Protein AF-A0A7V9M5G5-F1 (afdb_monomer_lite)

pLDDT: mean 92.88, std 5.63, range [58.69, 98.44]

Sequence (91 aa):
MSDLTSESLAAADPSAMLADVLDQPAQLEDALWRAESARLPEVDAPGGLVVCGMGGSAIGGDLARACLGDRARRAIRVTREFRPDPWIGPD

Secondary structure (DSSP, 8-state):
-----HHHHHHH-TT-HHHHHHTHHHHHHHHHHHHHHT-PPP---TT-EEEE-STHHHHHHHHHHHHHGGG-SS-EEEESSSS--TT----

Radius of gyration: 18.62 Å; chains: 1; bounding box: 37×25×55 Å

Foldseek 3Di:
DDDPDPVVVCVVCVVCVVVVVVCVVVVVVVVVCCVVVVCDDDDDDQQAEEQEEADPSLVVQVVVPVVCPPVDPHDYHYDNHNDDDPPRDPD

Structure (mmCIF, N/CA/C/O backbone):
data_AF-A0A7V9M5G5-F1
#
_entry.id   AF-A0A7V9M5G5-F1
#
loop_
_atom_site.group_PDB
_atom_site.id
_atom_site.type_symbol
_atom_site.label_atom_id
_atom_site.label_alt_id
_atom_site.label_comp_id
_atom_site.label_asym_id
_atom_site.label_entity_id
_atom_site.label_seq_id
_atom_site.pdbx_PDB_ins_code
_atom_site.Cartn_x
_atom_site.Cartn_y
_atom_site.Cartn_z
_atom_site.occupancy
_atom_site.B_iso_or_equiv
_atom_site.auth_seq_id
_atom_site.auth_comp_id
_atom_site.auth_asym_id
_atom_site.auth_atom_id
_atom_site.pdbx_PDB_model_num
ATOM 1 N N . MET A 1 1 ? 5.287 -12.332 -37.328 1.00 58.69 1 MET A N 1
ATOM 2 C CA . MET A 1 1 ? 5.236 -11.959 -35.898 1.00 58.69 1 MET A CA 1
ATOM 3 C C . MET A 1 1 ? 6.462 -11.107 -35.646 1.00 58.69 1 MET A C 1
ATOM 5 O O . MET A 1 1 ? 7.506 -11.483 -36.155 1.00 58.69 1 MET A O 1
ATOM 9 N N . SER A 1 2 ? 6.330 -9.945 -35.002 1.00 74.31 2 SER A N 1
ATOM 10 C CA . SER A 1 2 ? 7.514 -9.163 -34.614 1.00 74.31 2 SER A CA 1
ATOM 11 C C . SER A 1 2 ? 8.320 -9.963 -33.596 1.00 74.31 2 SER A C 1
ATOM 13 O O . SER A 1 2 ? 7.720 -10.568 -32.706 1.00 74.31 2 SER A O 1
ATOM 15 N N . ASP A 1 3 ? 9.643 -9.956 -33.721 1.00 85.44 3 ASP A N 1
ATOM 16 C CA . ASP A 1 3 ? 10.530 -10.517 -32.705 1.00 85.44 3 ASP A CA 1
ATOM 17 C C . ASP A 1 3 ? 10.431 -9.677 -31.421 1.00 85.44 3 ASP A C 1
ATOM 19 O O . ASP A 1 3 ? 10.397 -8.448 -31.483 1.00 85.44 3 ASP A O 1
ATOM 23 N N . LEU A 1 4 ? 10.351 -10.339 -30.262 1.00 89.44 4 LEU A N 1
ATOM 24 C CA . LEU A 1 4 ? 10.278 -9.719 -28.931 1.00 89.44 4 LEU A CA 1
ATOM 25 C C . LEU A 1 4 ? 11.691 -9.491 -28.374 1.00 89.44 4 LEU A C 1
ATOM 27 O O . LEU A 1 4 ? 12.116 -10.138 -27.418 1.00 89.44 4 LEU A O 1
ATOM 31 N N . THR A 1 5 ? 12.450 -8.603 -29.011 1.00 94.19 5 THR A N 1
ATOM 32 C CA . THR A 1 5 ? 13.778 -8.188 -28.531 1.00 94.19 5 THR A CA 1
ATOM 33 C C . THR A 1 5 ? 13.659 -7.122 -27.438 1.00 94.19 5 THR A C 1
ATOM 35 O O . THR A 1 5 ? 12.679 -6.376 -27.410 1.00 94.19 5 THR A O 1
ATOM 38 N N . SER A 1 6 ? 14.672 -6.977 -26.576 1.00 90.25 6 SER A N 1
ATOM 39 C CA . SER A 1 6 ? 14.706 -5.912 -25.557 1.00 90.25 6 SER A CA 1
ATOM 40 C C . SER A 1 6 ? 14.539 -4.509 -26.150 1.00 90.25 6 SER A C 1
ATOM 42 O O . SER A 1 6 ? 13.875 -3.670 -25.554 1.00 90.25 6 SER A O 1
ATOM 44 N N . GLU A 1 7 ? 15.095 -4.265 -27.339 1.00 92.81 7 GLU A N 1
ATOM 45 C CA . GLU A 1 7 ? 14.944 -2.997 -28.061 1.00 92.81 7 GLU A CA 1
ATOM 46 C C . GLU A 1 7 ? 13.492 -2.768 -28.507 1.00 92.81 7 GLU A C 1
ATOM 48 O O . GLU A 1 7 ? 12.941 -1.692 -28.284 1.00 92.81 7 GLU A O 1
ATOM 53 N N . SER A 1 8 ? 12.840 -3.793 -29.070 1.00 94.25 8 SER A N 1
ATOM 54 C CA . SER A 1 8 ? 11.431 -3.703 -29.477 1.00 94.25 8 SER A CA 1
ATOM 55 C C . SER A 1 8 ? 10.487 -3.492 -28.286 1.00 94.25 8 SER A C 1
ATOM 57 O O . SER A 1 8 ? 9.528 -2.729 -28.391 1.00 94.25 8 SER A O 1
ATOM 59 N N . LEU A 1 9 ? 10.788 -4.114 -27.139 1.00 93.19 9 LEU A N 1
ATOM 60 C CA . LEU A 1 9 ? 10.042 -3.942 -25.893 1.00 93.19 9 LEU A CA 1
ATOM 61 C C . LEU A 1 9 ? 10.227 -2.531 -25.326 1.00 93.19 9 LEU A C 1
ATOM 63 O O . LEU A 1 9 ? 9.239 -1.886 -24.995 1.00 93.19 9 LEU A O 1
ATOM 67 N N . ALA A 1 10 ? 11.461 -2.022 -25.286 1.00 92.19 10 ALA A N 1
ATOM 68 C CA . ALA A 1 10 ? 11.744 -0.662 -24.830 1.00 92.19 10 ALA A CA 1
ATOM 69 C C . ALA A 1 10 ? 11.074 0.401 -25.718 1.00 92.19 10 ALA A C 1
ATOM 71 O O . ALA A 1 10 ? 10.534 1.380 -25.213 1.00 92.19 10 ALA A O 1
ATOM 72 N N . ALA A 1 11 ? 11.054 0.195 -27.039 1.00 94.25 11 ALA A N 1
ATOM 73 C CA . ALA A 1 11 ? 10.367 1.093 -27.965 1.00 94.25 11 ALA A CA 1
ATOM 74 C C . ALA A 1 11 ? 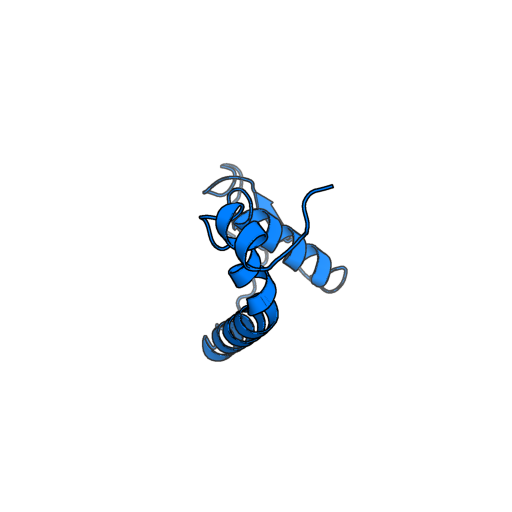8.838 1.101 -27.766 1.00 94.25 11 ALA A C 1
ATOM 76 O O . ALA A 1 11 ? 8.196 2.130 -27.981 1.00 94.25 11 ALA A O 1
ATOM 77 N N . ALA A 1 12 ? 8.253 -0.031 -27.362 1.00 94.94 12 ALA A N 1
ATOM 78 C CA . ALA A 1 12 ? 6.822 -0.167 -27.095 1.00 94.94 12 ALA A CA 1
ATOM 79 C C . ALA A 1 12 ? 6.404 0.288 -25.681 1.00 94.94 12 ALA A C 1
ATOM 81 O O . ALA A 1 12 ? 5.218 0.525 -25.452 1.00 94.94 12 ALA A O 1
ATOM 82 N N . ASP A 1 13 ? 7.352 0.428 -24.753 1.00 95.88 13 ASP A N 1
ATOM 83 C CA . ASP A 1 13 ? 7.127 0.808 -23.355 1.00 95.88 13 ASP A CA 1
ATOM 84 C C . ASP A 1 13 ? 7.899 2.091 -22.987 1.00 95.88 13 ASP A C 1
ATOM 86 O O . ASP A 1 13 ? 8.856 2.063 -22.209 1.00 95.88 13 ASP A O 1
ATOM 90 N N . PRO A 1 14 ? 7.486 3.256 -23.522 1.00 95.75 14 PRO A N 1
ATOM 91 C CA . PRO A 1 14 ? 8.133 4.535 -23.222 1.00 95.75 14 PRO A CA 1
ATOM 92 C C . PRO A 1 14 ? 8.010 4.939 -21.744 1.00 95.75 14 PRO A C 1
ATOM 94 O O . PRO A 1 14 ? 8.724 5.826 -21.284 1.00 95.75 14 PRO A O 1
ATOM 97 N N . SER A 1 15 ? 7.089 4.310 -21.012 1.00 96.31 15 SER A N 1
ATOM 98 C CA . SER A 1 15 ? 6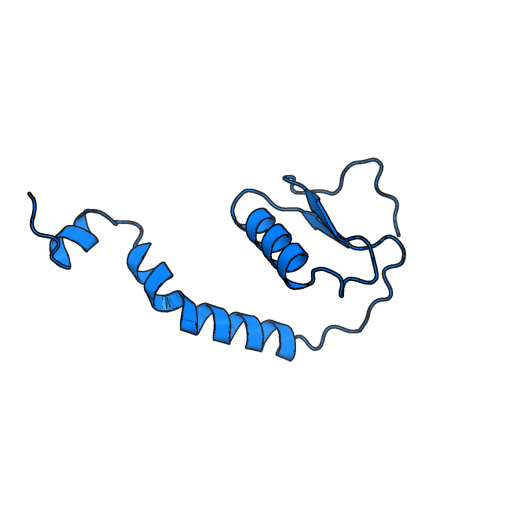.875 4.485 -19.577 1.00 96.31 15 SER A CA 1
ATOM 99 C C . SER A 1 15 ? 7.771 3.614 -18.698 1.00 96.31 15 SER A C 1
ATOM 101 O O . SER A 1 15 ? 7.730 3.784 -17.486 1.00 96.31 15 SER A O 1
ATOM 103 N N . ALA A 1 16 ? 8.557 2.703 -19.281 1.00 95.44 16 ALA A N 1
ATOM 104 C CA . ALA A 1 16 ? 9.404 1.751 -18.564 1.00 95.44 16 ALA A CA 1
ATOM 105 C C . ALA A 1 16 ? 8.656 0.857 -17.544 1.00 95.44 16 ALA A C 1
ATOM 107 O O . ALA A 1 16 ? 9.249 0.382 -16.576 1.00 95.44 16 ALA A O 1
ATOM 108 N N . MET A 1 17 ? 7.377 0.557 -17.787 1.00 95.44 17 MET A N 1
ATOM 109 C CA . MET A 1 17 ? 6.557 -0.330 -16.951 1.00 95.44 17 MET A CA 1
ATOM 110 C C . MET A 1 17 ? 7.160 -1.731 -16.794 1.00 95.44 17 MET A C 1
ATOM 112 O O . MET A 1 17 ? 7.018 -2.357 -15.746 1.00 95.44 17 MET A O 1
ATOM 116 N N . LEU A 1 18 ? 7.841 -2.252 -17.817 1.00 95.12 18 LEU A N 1
ATOM 117 C CA . LEU A 1 18 ? 8.527 -3.538 -17.733 1.00 95.12 18 LEU A CA 1
ATOM 118 C C . LEU A 1 18 ? 9.658 -3.492 -16.702 1.00 95.12 18 LEU A C 1
ATOM 120 O O . LEU A 1 18 ? 9.838 -4.458 -15.963 1.00 95.12 18 LEU A O 1
ATOM 124 N N . ALA A 1 19 ? 10.398 -2.383 -16.631 1.00 94.69 19 ALA A N 1
ATOM 125 C CA . ALA A 1 19 ? 11.430 -2.209 -15.617 1.00 94.69 19 ALA A CA 1
ATOM 126 C C . ALA A 1 19 ? 10.804 -2.145 -14.217 1.00 94.69 19 ALA A C 1
ATOM 128 O O . ALA A 1 19 ? 11.260 -2.864 -13.332 1.00 94.69 19 ALA A O 1
ATOM 129 N N . ASP A 1 20 ? 9.710 -1.395 -14.048 1.00 95.75 20 ASP A N 1
ATOM 130 C CA . ASP A 1 20 ? 8.977 -1.320 -12.777 1.00 95.75 20 ASP A CA 1
ATOM 131 C C . ASP A 1 20 ? 8.479 -2.697 -12.311 1.00 95.75 20 ASP A C 1
ATOM 133 O O . ASP A 1 20 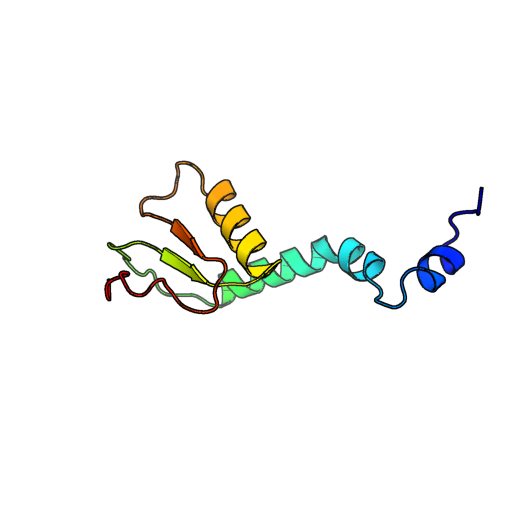? 8.550 -3.016 -11.124 1.00 95.75 20 ASP A O 1
ATOM 137 N N . VAL A 1 21 ? 7.997 -3.539 -13.234 1.00 95.62 21 VAL A N 1
ATOM 138 C CA . VAL A 1 21 ? 7.563 -4.913 -12.929 1.00 95.62 21 VAL A CA 1
ATOM 139 C C . VAL A 1 21 ? 8.744 -5.801 -12.541 1.00 95.62 21 VAL A C 1
ATOM 141 O O . VAL A 1 21 ? 8.644 -6.565 -11.583 1.00 95.62 21 VAL A O 1
ATOM 144 N N . LEU A 1 22 ? 9.861 -5.720 -13.265 1.00 96.25 22 LEU A N 1
ATOM 145 C CA . LEU A 1 22 ? 11.057 -6.510 -12.954 1.00 96.25 22 LEU A CA 1
ATOM 146 C C . LEU A 1 22 ? 11.685 -6.111 -11.610 1.00 96.25 22 LEU A C 1
ATOM 148 O O . LEU A 1 22 ? 12.295 -6.955 -10.955 1.00 96.25 22 LEU A O 1
ATOM 152 N N . ASP A 1 23 ? 11.497 -4.862 -11.188 1.00 98.00 23 ASP A N 1
ATOM 153 C CA . ASP A 1 23 ? 12.000 -4.313 -9.926 1.00 98.00 23 ASP A CA 1
ATOM 154 C C . ASP A 1 23 ? 11.070 -4.573 -8.720 1.00 98.00 23 ASP A C 1
ATOM 156 O O . ASP A 1 23 ? 11.407 -4.259 -7.578 1.00 98.00 23 ASP A O 1
ATOM 160 N N . GLN A 1 24 ? 9.916 -5.222 -8.930 1.00 96.94 24 GLN A N 1
ATOM 161 C CA . GLN A 1 24 ? 8.960 -5.553 -7.863 1.00 96.94 24 GLN A CA 1
ATOM 162 C C . GLN A 1 24 ? 9.579 -6.209 -6.617 1.00 96.94 24 GLN A C 1
ATOM 164 O O . GLN A 1 24 ? 9.173 -5.836 -5.515 1.00 96.94 24 GLN A O 1
ATOM 169 N N . PRO A 1 25 ? 10.538 -7.155 -6.715 1.00 98.25 25 PRO A N 1
ATOM 170 C CA . PRO A 1 25 ? 11.162 -7.727 -5.524 1.00 98.25 25 PRO A CA 1
ATOM 171 C C . PRO A 1 25 ? 11.824 -6.664 -4.636 1.00 98.25 25 PRO A C 1
ATOM 173 O O . PRO A 1 25 ? 11.561 -6.630 -3.436 1.00 98.25 25 PRO A O 1
ATOM 176 N N . ALA A 1 26 ? 12.597 -5.748 -5.227 1.00 98.44 26 ALA A N 1
ATOM 177 C CA . ALA A 1 26 ? 13.261 -4.673 -4.493 1.00 98.44 26 ALA A CA 1
ATOM 178 C C . ALA A 1 26 ? 12.248 -3.673 -3.912 1.00 98.44 26 ALA A C 1
ATOM 180 O O . ALA A 1 26 ? 12.382 -3.240 -2.768 1.00 98.44 26 ALA A O 1
ATOM 181 N N . GLN A 1 27 ? 11.188 -3.354 -4.662 1.00 97.19 27 GLN A N 1
ATOM 182 C CA . GLN A 1 27 ? 10.100 -2.493 -4.185 1.00 97.19 27 GLN A CA 1
ATOM 183 C C . GLN A 1 27 ? 9.370 -3.095 -2.976 1.00 97.19 27 GLN A C 1
ATOM 185 O O . GLN A 1 27 ? 9.013 -2.371 -2.046 1.00 97.19 27 GLN A O 1
ATOM 190 N N . LEU A 1 28 ? 9.146 -4.413 -2.967 1.00 96.19 28 LEU A N 1
ATOM 191 C CA . LEU A 1 28 ? 8.525 -5.115 -1.841 1.00 96.19 28 LEU A CA 1
ATOM 192 C C . LEU A 1 28 ? 9.445 -5.153 -0.618 1.00 96.19 28 LEU A C 1
ATOM 194 O O . LEU A 1 28 ? 8.974 -4.919 0.495 1.00 96.19 28 LEU A O 1
ATOM 198 N N . GLU A 1 29 ? 10.739 -5.413 -0.813 1.00 98.19 29 GLU A N 1
ATOM 199 C CA . GLU A 1 29 ? 11.740 -5.360 0.258 1.00 98.19 29 GLU A CA 1
ATOM 200 C C . GLU A 1 29 ? 11.800 -3.966 0.902 1.00 98.19 29 GLU A C 1
ATOM 202 O O . GLU A 1 29 ? 11.718 -3.852 2.128 1.00 98.19 29 GLU A O 1
ATOM 207 N N . ASP A 1 30 ? 11.850 -2.900 0.095 1.00 98.25 30 ASP A N 1
ATOM 208 C CA . ASP A 1 30 ? 11.816 -1.514 0.579 1.00 98.25 30 ASP A CA 1
ATOM 209 C C . ASP A 1 30 ? 10.498 -1.199 1.308 1.00 98.25 30 ASP A C 1
ATOM 211 O O . ASP A 1 30 ? 10.503 -0.614 2.393 1.00 98.25 30 ASP A O 1
ATOM 215 N N . ALA A 1 31 ? 9.353 -1.628 0.766 1.00 95.88 31 ALA A N 1
ATOM 216 C CA . ALA A 1 31 ? 8.049 -1.406 1.388 1.00 95.88 31 ALA A CA 1
ATOM 217 C C . ALA A 1 31 ? 7.934 -2.075 2.769 1.00 95.88 31 ALA A C 1
ATOM 219 O O . ALA A 1 31 ? 7.455 -1.444 3.716 1.00 95.88 31 ALA A O 1
ATOM 220 N N . LEU A 1 32 ? 8.395 -3.323 2.902 1.00 95.94 32 LEU A N 1
ATOM 221 C CA . LEU A 1 32 ? 8.426 -4.037 4.181 1.00 95.94 32 LEU A CA 1
ATOM 222 C C . LEU A 1 32 ? 9.369 -3.351 5.169 1.00 95.94 32 LEU A C 1
ATOM 224 O O . LEU A 1 32 ? 8.963 -3.055 6.294 1.00 95.94 32 LEU A O 1
ATOM 228 N N . TRP A 1 33 ? 10.583 -3.009 4.728 1.00 97.81 33 TRP A N 1
ATOM 229 C CA . TRP A 1 33 ? 11.547 -2.298 5.563 1.00 97.81 33 TRP A CA 1
ATOM 230 C C . TRP A 1 33 ? 10.978 -0.976 6.089 1.00 97.81 33 TRP A C 1
ATOM 232 O O . TRP A 1 33 ? 11.106 -0.684 7.280 1.00 97.81 33 TRP A O 1
ATOM 242 N N . ARG A 1 34 ? 10.302 -0.187 5.243 1.00 97.50 34 ARG A N 1
ATOM 243 C CA . ARG A 1 34 ? 9.653 1.071 5.649 1.00 97.50 34 ARG A CA 1
ATOM 244 C C . ARG A 1 34 ? 8.522 0.846 6.641 1.00 97.50 34 ARG A C 1
ATOM 246 O O . ARG A 1 34 ? 8.437 1.584 7.621 1.00 97.50 34 ARG A O 1
ATOM 253 N N . ALA A 1 35 ? 7.662 -0.141 6.392 1.00 94.50 35 ALA A N 1
ATOM 254 C CA . ALA A 1 35 ? 6.537 -0.447 7.269 1.00 94.50 35 ALA A CA 1
ATOM 255 C C . ALA A 1 35 ? 7.014 -0.852 8.672 1.00 94.50 35 ALA A C 1
ATOM 257 O O . ALA A 1 35 ? 6.507 -0.342 9.670 1.00 94.50 35 ALA A O 1
ATOM 258 N N . GLU A 1 36 ? 8.035 -1.706 8.753 1.00 94.38 36 GLU A N 1
ATOM 259 C CA . GLU A 1 36 ? 8.631 -2.144 10.018 1.00 94.38 36 GLU A CA 1
ATOM 260 C C . GLU A 1 36 ? 9.402 -1.011 10.714 1.00 94.38 36 GLU A C 1
ATOM 262 O O . GLU A 1 36 ? 9.269 -0.792 11.923 1.00 94.38 36 GLU A O 1
ATOM 267 N N . SER A 1 37 ? 10.176 -0.238 9.949 1.00 97.81 37 SER A N 1
ATOM 268 C CA . SER A 1 37 ? 11.008 0.850 10.476 1.00 97.81 37 SER A CA 1
ATOM 269 C C . SER A 1 37 ? 10.201 2.049 10.963 1.00 97.81 37 SER A C 1
ATOM 271 O O . SER A 1 37 ? 10.677 2.787 11.827 1.00 97.81 37 SER A O 1
ATOM 273 N N . ALA A 1 38 ? 8.977 2.232 10.460 1.00 97.12 38 ALA A N 1
ATOM 274 C CA . ALA A 1 38 ? 8.080 3.293 10.903 1.00 97.12 38 ALA A CA 1
ATOM 275 C C . ALA A 1 38 ? 7.701 3.172 12.388 1.00 97.12 38 ALA A C 1
ATOM 277 O O . ALA A 1 38 ? 7.311 4.176 12.982 1.00 97.12 38 ALA A O 1
ATOM 278 N N . ARG A 1 39 ? 7.829 1.974 12.992 1.00 93.62 39 ARG A N 1
ATOM 279 C CA . ARG A 1 39 ? 7.512 1.706 14.410 1.00 93.62 39 ARG A CA 1
ATOM 280 C C . ARG A 1 39 ? 6.172 2.324 14.819 1.00 93.62 39 ARG A C 1
ATOM 282 O O . ARG A 1 39 ? 6.074 2.986 15.854 1.00 93.62 39 ARG A O 1
ATOM 289 N N . LEU A 1 40 ? 5.161 2.149 13.966 1.00 92.38 40 LEU A N 1
ATOM 290 C CA . LEU A 1 40 ? 3.837 2.707 14.207 1.00 92.38 40 LEU A CA 1
ATOM 291 C C . LEU A 1 40 ? 3.296 2.154 15.533 1.00 92.38 40 LEU A C 1
ATOM 293 O O . LEU A 1 40 ? 3.391 0.944 15.760 1.00 92.38 40 LEU A O 1
ATOM 297 N N . PRO A 1 41 ? 2.761 3.009 16.419 1.00 93.56 41 PRO A N 1
ATOM 298 C CA . PRO A 1 41 ? 2.143 2.532 17.644 1.00 93.56 41 PRO A CA 1
ATOM 299 C C . PRO A 1 41 ? 0.925 1.673 17.304 1.00 93.56 41 PRO A C 1
ATOM 301 O O . PRO A 1 41 ? 0.233 1.915 16.313 1.00 93.56 41 PRO A O 1
ATOM 304 N N . GLU A 1 42 ? 0.641 0.687 18.150 1.00 90.44 42 GLU A N 1
ATOM 305 C CA . GLU A 1 42 ? -0.625 -0.030 18.061 1.00 90.44 42 GLU A CA 1
ATOM 306 C C . GLU A 1 42 ? -1.782 0.931 18.359 1.00 90.44 42 GLU A C 1
ATOM 308 O O . GLU A 1 42 ? -1.749 1.693 19.328 1.00 90.44 42 GLU A O 1
ATOM 313 N N . VAL A 1 43 ? -2.811 0.885 17.515 1.00 88.62 43 VAL A N 1
ATOM 314 C CA . VAL A 1 43 ? -4.040 1.664 17.668 1.00 88.62 43 VAL A CA 1
ATOM 315 C C . VAL A 1 43 ? -5.202 0.679 17.731 1.00 88.62 43 VAL A C 1
ATOM 317 O O . VAL A 1 43 ? -5.427 -0.073 16.781 1.00 88.62 43 VAL A O 1
ATOM 320 N N . ASP A 1 44 ? -5.943 0.670 18.842 1.00 87.44 44 ASP A N 1
ATOM 321 C CA . ASP A 1 44 ? -7.235 -0.019 18.891 1.00 87.44 44 ASP A CA 1
ATOM 322 C C . ASP A 1 44 ? -8.246 0.843 18.132 1.00 87.44 44 ASP A C 1
ATOM 324 O O . ASP A 1 44 ? -8.627 1.917 18.592 1.00 87.44 44 ASP A O 1
ATOM 328 N N . ALA A 1 45 ? -8.608 0.396 16.930 1.00 89.62 45 ALA A N 1
ATOM 329 C CA . ALA A 1 45 ? -9.573 1.048 16.050 1.00 89.62 45 ALA A CA 1
ATOM 330 C C . ALA A 1 45 ? -10.914 0.293 16.129 1.00 89.62 45 ALA A C 1
ATOM 332 O O . ALA A 1 45 ? -11.153 -0.621 15.327 1.00 89.62 45 ALA A O 1
ATOM 333 N N . PRO A 1 46 ? -11.778 0.584 17.122 1.00 90.50 46 PRO A N 1
ATOM 334 C CA . PRO A 1 46 ? -13.017 -0.159 17.334 1.00 90.50 46 PRO A CA 1
ATOM 335 C C . PRO A 1 46 ? -14.000 -0.028 16.164 1.00 90.50 46 PRO A C 1
ATOM 337 O O . PRO A 1 46 ? -14.651 -1.022 15.836 1.00 90.50 46 PRO A O 1
ATOM 340 N N . GLY A 1 47 ? -14.069 1.131 15.494 1.00 91.38 47 GLY A N 1
ATOM 341 C CA . GLY A 1 47 ? -14.869 1.318 14.277 1.00 91.38 47 GLY A CA 1
ATOM 342 C C . GLY A 1 47 ? -14.250 0.701 13.019 1.00 91.38 47 GLY A C 1
ATOM 343 O O . GLY A 1 47 ? -14.924 0.537 12.000 1.00 91.38 47 GLY A O 1
ATOM 344 N N . GLY A 1 48 ? -12.997 0.248 13.106 1.00 92.62 48 GLY A N 1
ATOM 345 C CA . GLY A 1 48 ? -12.263 -0.391 12.022 1.00 92.62 48 GLY A CA 1
ATOM 346 C C . GLY A 1 48 ? -11.394 0.577 11.224 1.00 92.62 48 GLY A C 1
ATOM 347 O O . GLY A 1 48 ? -10.941 1.597 11.727 1.00 92.62 48 GLY A O 1
ATOM 348 N N . LEU A 1 49 ? -11.097 0.211 9.978 1.00 92.38 49 LEU A N 1
ATOM 349 C CA . LEU A 1 49 ? -10.194 0.948 9.097 1.00 92.38 49 LEU A CA 1
ATOM 350 C C . LEU A 1 49 ? -10.864 1.226 7.751 1.00 92.38 49 LEU A C 1
ATOM 352 O O . LEU A 1 49 ? -11.327 0.302 7.078 1.00 92.38 49 LEU A O 1
ATOM 356 N N . VAL A 1 50 ? -10.842 2.489 7.321 1.00 94.56 50 VAL A N 1
ATOM 357 C CA . VAL A 1 50 ? -11.222 2.888 5.961 1.00 94.56 50 VAL A CA 1
ATOM 358 C C . VAL A 1 50 ? -9.976 3.295 5.179 1.00 94.56 50 VAL A C 1
ATOM 360 O O . VAL A 1 50 ? -9.305 4.267 5.516 1.00 94.56 50 VAL A O 1
ATOM 363 N N . VAL A 1 51 ? -9.687 2.570 4.101 1.00 95.12 51 VAL A N 1
ATOM 364 C CA . VAL A 1 51 ? -8.631 2.899 3.138 1.00 95.12 51 VAL A CA 1
ATOM 365 C C . VAL A 1 51 ? -9.255 3.666 1.976 1.00 95.12 51 VAL A C 1
ATOM 367 O O . VAL A 1 51 ? -10.078 3.128 1.237 1.00 95.12 51 VAL A O 1
ATOM 370 N N . CYS A 1 52 ? -8.869 4.928 1.816 1.00 96.12 52 CYS A N 1
ATOM 371 C CA . CYS A 1 52 ? -9.338 5.801 0.739 1.00 96.12 52 CYS A CA 1
ATOM 372 C C . CYS A 1 52 ? -8.289 5.845 -0.377 1.00 96.12 52 CYS A C 1
ATOM 374 O O . CYS A 1 52 ? -7.128 6.157 -0.111 1.00 96.12 52 CYS A O 1
ATOM 376 N N . GLY A 1 53 ? -8.661 5.541 -1.620 1.00 95.69 53 GLY A N 1
ATOM 377 C CA . GLY A 1 53 ? -7.738 5.644 -2.746 1.00 95.69 53 GLY A CA 1
ATOM 378 C C . GLY A 1 53 ? -8.389 5.427 -4.106 1.00 95.69 53 GLY A C 1
ATOM 379 O O . GLY A 1 53 ? -9.442 4.812 -4.224 1.00 95.69 53 GLY A O 1
ATOM 380 N N . MET A 1 54 ? -7.725 5.895 -5.162 1.00 95.19 54 MET A N 1
ATOM 381 C CA . MET A 1 54 ? -8.170 5.714 -6.547 1.00 95.19 54 MET A CA 1
ATOM 382 C C . MET A 1 54 ? -7.256 4.746 -7.295 1.00 95.19 54 MET A C 1
ATOM 384 O O . MET A 1 54 ? -6.045 4.733 -7.084 1.00 95.19 54 MET A O 1
ATOM 388 N N . GLY A 1 55 ? -7.836 3.919 -8.172 1.00 95.00 55 GLY A N 1
ATOM 389 C CA . GLY A 1 55 ? -7.080 2.971 -8.997 1.00 95.00 55 GLY A CA 1
ATOM 390 C C . GLY A 1 55 ? -6.203 2.025 -8.168 1.00 95.00 55 GLY A C 1
ATOM 391 O O . GLY A 1 55 ? -6.701 1.359 -7.254 1.00 95.00 55 GLY A O 1
ATOM 392 N N . GLY A 1 56 ? -4.903 1.991 -8.484 1.00 93.31 56 GLY A N 1
ATOM 393 C CA . GLY A 1 56 ? -3.908 1.120 -7.849 1.00 93.31 56 GLY A CA 1
ATOM 394 C C . GLY A 1 56 ? -3.860 1.229 -6.323 1.00 93.31 56 GLY A C 1
ATOM 395 O O . GLY A 1 56 ? -3.752 0.208 -5.650 1.00 93.31 56 GLY A O 1
ATOM 396 N N . SER A 1 57 ? -4.049 2.424 -5.753 1.00 93.75 57 SER A N 1
ATOM 397 C CA . SER A 1 57 ? -4.030 2.617 -4.295 1.00 93.75 57 SER A CA 1
ATOM 398 C C . SER A 1 57 ? -5.157 1.860 -3.589 1.00 93.75 57 SER A C 1
ATOM 400 O O . SER A 1 57 ? -4.935 1.226 -2.560 1.00 93.75 57 SER A O 1
ATOM 402 N N . ALA A 1 58 ? -6.363 1.862 -4.163 1.00 96.38 58 ALA A N 1
ATOM 4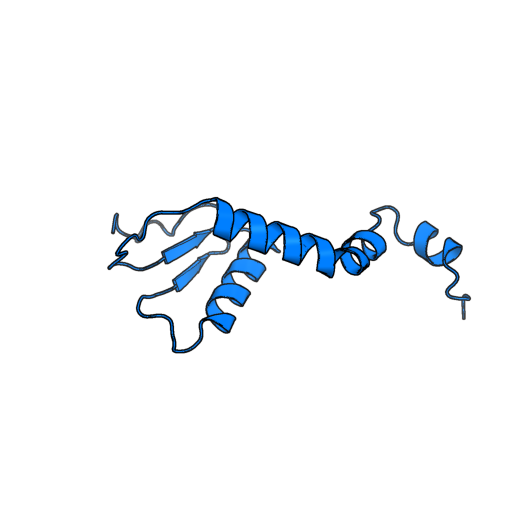03 C CA . ALA A 1 58 ? -7.465 1.079 -3.613 1.00 96.38 58 ALA A CA 1
ATOM 404 C C . ALA A 1 58 ? -7.310 -0.424 -3.912 1.00 96.38 58 ALA A C 1
ATOM 406 O O . ALA A 1 58 ? -7.671 -1.239 -3.072 1.00 96.38 58 ALA A O 1
ATOM 407 N N . ILE A 1 59 ? -6.698 -0.813 -5.041 1.00 97.12 59 ILE A N 1
ATOM 408 C CA . ILE A 1 59 ? -6.340 -2.225 -5.293 1.00 97.12 59 ILE A CA 1
ATOM 409 C C . ILE A 1 59 ? -5.369 -2.740 -4.216 1.00 97.12 59 ILE A C 1
ATOM 411 O O . ILE A 1 59 ? -5.549 -3.848 -3.719 1.00 97.12 59 ILE A O 1
ATOM 415 N N . GLY A 1 60 ? -4.389 -1.932 -3.798 1.00 95.44 60 GLY A N 1
ATOM 416 C CA . GLY A 1 60 ? -3.490 -2.271 -2.690 1.00 95.44 60 GLY A CA 1
ATOM 417 C C . GLY A 1 60 ? -4.231 -2.480 -1.364 1.00 95.44 60 GLY A C 1
ATOM 418 O O . GLY A 1 60 ? -3.971 -3.453 -0.658 1.00 95.44 60 GLY A O 1
ATOM 419 N N . GLY A 1 61 ? -5.210 -1.622 -1.054 1.00 95.31 61 GLY A N 1
ATOM 420 C CA . GLY A 1 61 ? -6.090 -1.803 0.107 1.00 95.31 61 GLY A CA 1
ATOM 421 C C . GLY A 1 61 ? -6.917 -3.093 0.037 1.00 95.31 61 GLY A C 1
ATOM 422 O O . GLY A 1 61 ? -7.030 -3.813 1.031 1.00 95.31 61 GLY A O 1
ATOM 423 N N . ASP A 1 62 ? -7.452 -3.419 -1.143 1.00 96.62 62 ASP A N 1
ATOM 424 C CA . ASP A 1 62 ? -8.212 -4.652 -1.371 1.00 96.62 62 ASP A CA 1
ATOM 425 C C . ASP A 1 62 ? -7.327 -5.892 -1.186 1.00 96.62 62 ASP A C 1
ATOM 427 O O . ASP A 1 62 ? -7.741 -6.856 -0.535 1.00 96.62 62 ASP A O 1
ATOM 431 N N . LEU A 1 63 ? -6.093 -5.848 -1.702 1.00 95.81 63 LEU A N 1
ATOM 432 C CA . LEU A 1 63 ? -5.095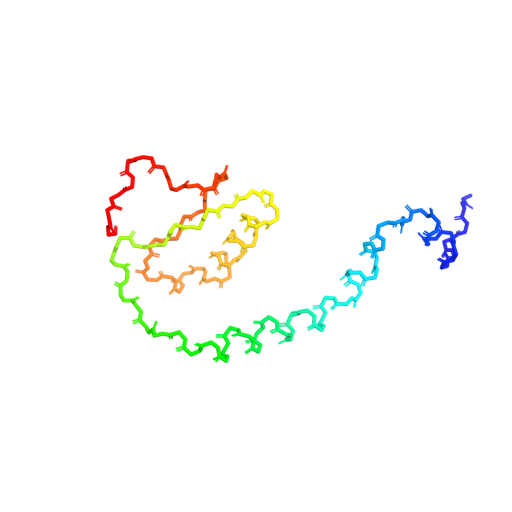 -6.900 -1.529 1.00 95.81 63 LEU A CA 1
ATOM 433 C C . LEU A 1 63 ? -4.740 -7.090 -0.051 1.00 95.81 63 LEU A C 1
ATOM 435 O O . LEU A 1 63 ? -4.779 -8.215 0.440 1.00 95.81 63 LEU A O 1
ATOM 439 N N . ALA A 1 64 ? -4.460 -6.011 0.684 1.00 94.31 64 ALA A N 1
ATOM 440 C CA . ALA A 1 64 ? -4.162 -6.083 2.114 1.00 94.31 64 ALA A CA 1
ATOM 441 C C . ALA A 1 64 ? -5.317 -6.720 2.907 1.00 94.31 64 ALA A C 1
ATOM 443 O O . ALA A 1 64 ? -5.096 -7.610 3.733 1.00 94.31 64 ALA A O 1
ATOM 444 N N . ARG A 1 65 ? -6.563 -6.326 2.605 1.00 95.25 65 ARG A N 1
ATOM 445 C CA . ARG A 1 65 ? -7.769 -6.919 3.199 1.00 95.25 65 ARG A CA 1
ATOM 446 C C . ARG A 1 65 ? -7.877 -8.415 2.891 1.00 95.25 65 ARG A C 1
ATOM 448 O O . ARG A 1 65 ? -8.180 -9.195 3.791 1.00 95.25 65 ARG A O 1
ATOM 455 N N . ALA A 1 66 ? -7.619 -8.820 1.648 1.00 95.38 66 ALA A N 1
ATOM 456 C CA . ALA A 1 66 ? -7.647 -10.224 1.242 1.00 95.38 66 ALA A CA 1
ATOM 457 C C . ALA A 1 66 ? -6.549 -11.053 1.933 1.00 95.38 66 ALA A C 1
ATOM 459 O O . ALA A 1 66 ? -6.830 -12.144 2.422 1.00 95.38 66 ALA A O 1
ATOM 460 N N . CYS A 1 67 ? -5.328 -10.521 2.039 1.00 94.81 67 CYS A N 1
ATOM 461 C CA . CYS A 1 67 ? -4.198 -11.171 2.709 1.00 94.81 67 CYS A CA 1
ATOM 462 C C . CYS A 1 67 ? -4.416 -11.355 4.219 1.00 94.81 67 CYS A C 1
ATOM 464 O O . CYS A 1 67 ? -3.953 -12.338 4.805 1.00 94.81 67 CYS A O 1
ATOM 466 N N . LEU A 1 68 ? -5.096 -10.410 4.875 1.00 94.00 68 LEU A N 1
ATOM 467 C CA . LEU A 1 68 ? -5.486 -10.558 6.279 1.00 94.00 68 LEU A CA 1
ATOM 468 C C . LEU A 1 68 ? -6.531 -11.662 6.452 1.00 94.00 68 LEU A C 1
ATOM 470 O O . LEU A 1 68 ? -6.430 -12.433 7.406 1.00 94.00 68 LEU A O 1
ATOM 474 N N . GLY A 1 69 ? -7.477 -11.774 5.516 1.00 89.81 69 GLY A N 1
ATOM 475 C CA . GLY A 1 69 ? -8.480 -12.833 5.511 1.00 89.81 69 GLY A CA 1
ATOM 476 C C . GLY A 1 69 ? -9.301 -12.846 6.801 1.00 89.81 69 GLY A C 1
ATOM 477 O O . GLY A 1 69 ? -9.820 -11.817 7.234 1.00 89.81 69 GLY A O 1
ATOM 478 N N . ASP A 1 70 ? -9.390 -14.012 7.433 1.00 91.12 70 ASP A N 1
ATOM 479 C CA . ASP A 1 70 ? -10.094 -14.240 8.699 1.00 91.12 70 ASP A CA 1
ATOM 480 C C . ASP A 1 70 ? -9.321 -13.762 9.943 1.00 91.12 70 ASP A C 1
ATOM 482 O O . ASP A 1 70 ? -9.875 -13.728 11.042 1.00 91.12 70 ASP A O 1
ATOM 486 N N . ARG A 1 71 ? -8.061 -13.333 9.792 1.00 93.62 71 ARG A N 1
ATOM 487 C CA . ARG A 1 71 ? -7.245 -12.807 10.902 1.00 93.62 71 ARG A CA 1
ATOM 488 C C . ARG A 1 71 ? -7.608 -11.372 11.284 1.00 93.62 71 ARG A C 1
ATOM 490 O O . ARG A 1 71 ? -7.202 -10.905 12.350 1.00 93.62 71 ARG A O 1
ATOM 497 N N . ALA A 1 72 ? -8.342 -10.654 10.433 1.00 90.75 72 ALA A N 1
ATOM 498 C CA . ALA A 1 72 ? -8.785 -9.297 10.725 1.00 90.75 72 ALA A CA 1
ATOM 499 C C . ALA A 1 72 ? -9.807 -9.294 11.876 1.00 90.75 72 ALA A C 1
ATOM 501 O O . ALA A 1 72 ? -10.885 -9.872 11.7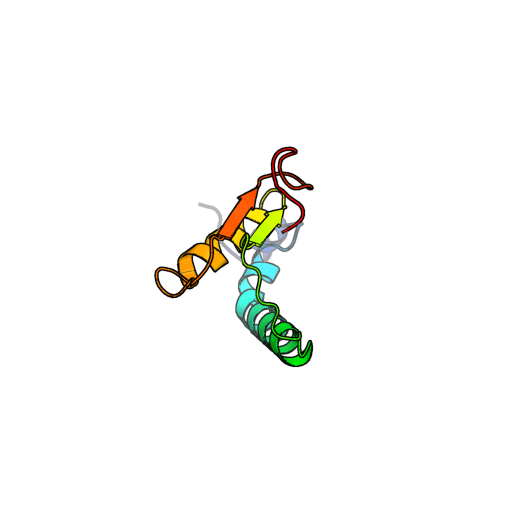78 1.00 90.75 72 ALA A O 1
ATOM 502 N N . ARG A 1 73 ? -9.479 -8.607 12.977 1.00 89.88 73 ARG A N 1
ATOM 503 C CA . ARG A 1 73 ? -10.340 -8.520 14.177 1.00 89.88 73 ARG A CA 1
ATOM 504 C C . ARG A 1 73 ? -11.345 -7.363 14.144 1.00 89.88 73 ARG A C 1
ATOM 506 O O . ARG A 1 73 ? -12.169 -7.238 15.051 1.00 89.88 73 ARG A O 1
ATOM 513 N N . ARG A 1 74 ? -11.230 -6.483 13.149 1.00 91.81 74 ARG A N 1
ATOM 514 C CA . ARG A 1 74 ? -12.052 -5.284 12.938 1.00 91.81 74 ARG A CA 1
ATOM 515 C C . ARG A 1 74 ? -12.381 -5.160 11.454 1.00 91.81 74 ARG A C 1
ATOM 517 O O . ARG A 1 74 ? -11.698 -5.752 10.618 1.00 91.81 74 ARG A O 1
ATOM 524 N N . ALA A 1 75 ? -13.420 -4.396 11.135 1.00 91.56 75 ALA A N 1
ATOM 525 C CA . ALA A 1 75 ? -13.802 -4.151 9.752 1.00 91.56 75 ALA A CA 1
ATOM 526 C C . ALA A 1 75 ? -12.697 -3.385 9.007 1.00 91.56 75 ALA A C 1
ATOM 528 O O . ALA A 1 75 ? -12.128 -2.432 9.533 1.00 91.56 75 ALA A O 1
ATOM 529 N N . ILE A 1 76 ? -12.419 -3.790 7.767 1.00 93.69 76 ILE A N 1
ATOM 530 C CA . ILE A 1 76 ? -11.545 -3.061 6.844 1.00 93.69 76 ILE A CA 1
ATOM 531 C C . ILE A 1 76 ? -12.350 -2.801 5.577 1.00 93.69 76 ILE A C 1
ATOM 533 O O . ILE A 1 76 ? -12.800 -3.744 4.919 1.00 93.69 76 ILE A O 1
ATOM 537 N N . ARG A 1 77 ? -12.539 -1.527 5.236 1.00 93.62 77 ARG A N 1
ATOM 538 C CA . ARG A 1 77 ? -13.254 -1.083 4.037 1.00 93.62 77 ARG A CA 1
ATOM 539 C C . ARG A 1 77 ? -12.308 -0.312 3.134 1.00 93.62 77 ARG A C 1
ATOM 541 O O . ARG A 1 77 ? -11.525 0.504 3.603 1.00 93.62 77 ARG A O 1
ATOM 548 N N . VAL A 1 78 ? -12.431 -0.534 1.835 1.00 95.75 78 VAL A N 1
ATOM 549 C CA . VAL A 1 78 ? -11.749 0.262 0.816 1.00 95.75 78 VAL A CA 1
ATOM 550 C C . VAL A 1 78 ? -12.801 1.099 0.102 1.00 95.75 78 VAL A C 1
ATOM 552 O O . VAL A 1 78 ? -13.831 0.564 -0.309 1.00 95.75 78 VAL A O 1
ATOM 555 N N . THR A 1 79 ? -12.566 2.402 -0.027 1.00 95.19 79 THR A N 1
ATOM 556 C CA . THR A 1 79 ? -13.402 3.297 -0.834 1.00 95.19 79 THR A CA 1
ATOM 557 C C . THR A 1 79 ? -12.614 3.824 -2.027 1.00 95.19 79 THR A C 1
ATOM 559 O O . THR A 1 79 ? -11.425 4.137 -1.916 1.00 95.19 79 THR A O 1
ATOM 562 N N . ARG A 1 80 ? -13.283 3.896 -3.183 1.00 95.12 80 ARG A N 1
ATOM 563 C CA . ARG A 1 80 ? -12.746 4.439 -4.440 1.00 95.12 80 ARG A CA 1
ATOM 564 C C . ARG A 1 80 ? -12.945 5.954 -4.456 1.00 95.12 80 ARG A C 1
ATOM 566 O O . ARG A 1 80 ? -13.570 6.485 -5.361 1.00 95.12 80 ARG A O 1
ATOM 573 N N . GLU A 1 81 ? -12.470 6.608 -3.407 1.00 93.56 81 GLU A N 1
ATOM 574 C CA . GLU A 1 81 ? -12.576 8.045 -3.182 1.00 93.56 81 GLU A CA 1
ATOM 575 C C . GLU A 1 81 ? -11.365 8.512 -2.373 1.00 93.56 81 GLU A C 1
ATOM 577 O O . GLU A 1 81 ? -10.695 7.718 -1.713 1.00 93.56 81 GLU A O 1
ATOM 582 N N . PHE A 1 82 ? -11.084 9.814 -2.380 1.00 91.69 82 PHE A N 1
ATOM 583 C CA . PHE A 1 82 ? -10.000 10.397 -1.575 1.00 91.69 82 PHE A CA 1
ATOM 584 C C . PHE A 1 82 ? -10.410 10.727 -0.133 1.00 91.69 82 PHE A C 1
ATOM 586 O O . PHE A 1 82 ? -9.609 11.265 0.631 1.00 91.69 82 PHE A O 1
ATOM 593 N N . ARG A 1 83 ? -11.663 10.450 0.241 1.00 92.12 83 ARG A N 1
ATOM 594 C CA . ARG A 1 83 ? -12.215 10.687 1.578 1.00 92.12 83 ARG A CA 1
ATOM 595 C C . ARG A 1 83 ? -13.155 9.545 1.978 1.00 92.12 83 ARG A C 1
ATOM 597 O O . ARG A 1 83 ? -13.730 8.922 1.085 1.00 92.12 83 ARG A O 1
ATOM 604 N N . PRO A 1 84 ? -13.344 9.293 3.286 1.00 91.62 84 PRO A N 1
ATOM 605 C CA . PRO A 1 84 ? -14.372 8.373 3.761 1.00 91.62 84 PRO A CA 1
ATOM 606 C C . PRO A 1 84 ? -15.777 8.829 3.351 1.00 91.62 84 PRO A C 1
ATOM 608 O O . PRO A 1 84 ? -16.016 10.026 3.160 1.00 91.62 84 PRO A O 1
ATOM 611 N N . ASP A 1 85 ? -16.714 7.881 3.260 1.00 88.44 85 ASP A N 1
ATOM 612 C CA . ASP A 1 85 ? -18.119 8.203 3.003 1.00 88.44 85 ASP A CA 1
ATOM 613 C C . ASP A 1 85 ? -18.670 9.111 4.133 1.00 88.44 85 ASP A C 1
ATOM 615 O O . ASP A 1 85 ? -18.332 8.893 5.298 1.00 88.44 85 ASP A O 1
ATOM 619 N N . PRO A 1 86 ? -19.561 10.087 3.856 1.00 90.50 86 PRO A N 1
ATOM 620 C CA . PRO A 1 86 ? -19.997 11.081 4.853 1.00 90.50 86 PRO A CA 1
ATOM 621 C C . PRO A 1 86 ? -20.704 10.531 6.100 1.00 90.50 86 PRO A C 1
ATOM 623 O O . PRO A 1 86 ? -20.896 11.260 7.067 1.00 90.50 86 PRO A O 1
ATOM 626 N N . TRP A 1 87 ? -21.149 9.275 6.060 1.00 88.94 87 TRP A N 1
ATOM 627 C CA . TRP A 1 87 ? -21.824 8.598 7.169 1.00 88.94 87 TRP A CA 1
ATOM 628 C C . TRP A 1 87 ? -20.856 7.833 8.087 1.00 88.94 87 TRP A C 1
ATOM 630 O O . TRP A 1 87 ? -21.295 7.279 9.093 1.00 88.94 87 TRP A O 1
ATOM 640 N N . ILE A 1 88 ? -19.560 7.787 7.755 1.00 90.06 88 ILE A N 1
ATOM 641 C CA . ILE A 1 88 ? -18.522 7.214 8.615 1.00 90.06 88 ILE A CA 1
ATOM 642 C C . ILE A 1 88 ? -18.320 8.136 9.824 1.00 90.06 88 ILE A C 1
ATOM 644 O O . ILE A 1 88 ? -18.113 9.341 9.673 1.00 90.06 88 ILE A O 1
ATOM 648 N N . GLY A 1 89 ? -18.429 7.559 11.023 1.00 86.31 89 GLY A N 1
ATOM 649 C CA . GLY A 1 89 ? -18.231 8.260 12.289 1.00 86.31 89 GLY A CA 1
ATOM 650 C C . GLY A 1 89 ? -16.759 8.588 12.570 1.00 86.31 89 GLY A C 1
ATOM 651 O O . GLY A 1 89 ? -15.881 8.220 11.793 1.00 86.31 89 GLY A O 1
ATOM 652 N N . PRO A 1 90 ? -16.478 9.299 13.675 1.00 80.12 90 PRO A N 1
ATOM 653 C CA . PRO A 1 90 ? -15.112 9.654 14.059 1.00 80.12 90 PRO A CA 1
ATOM 654 C C . PRO A 1 90 ? -14.267 8.471 14.566 1.00 80.12 90 PRO A C 1
ATOM 656 O O . PRO A 1 90 ? -13.046 8.613 14.610 1.00 80.12 90 PRO A O 1
ATOM 659 N N . ASP A 1 91 ? -14.903 7.349 14.927 1.00 72.62 91 ASP A N 1
ATOM 660 C CA . ASP A 1 91 ? -14.287 6.144 15.508 1.00 72.62 91 ASP A CA 1
ATOM 661 C C . ASP A 1 91 ? -14.350 4.937 14.563 1.00 72.62 91 ASP A C 1
ATOM 663 O O . ASP A 1 91 ? -15.409 4.745 13.914 1.00 72.62 91 ASP A O 1
#